Protein AF-A0A7W3T7X3-F1 (afdb_monomer_lite)

pLDDT: mean 87.81, std 12.16, range [35.72, 98.75]

Structure (mmCIF, N/CA/C/O backbone):
data_AF-A0A7W3T7X3-F1
#
_entry.id   AF-A0A7W3T7X3-F1
#
loop_
_atom_site.group_PDB
_atom_site.id
_atom_site.type_symbol
_atom_site.label_atom_id
_atom_site.label_alt_id
_atom_site.label_comp_id
_atom_site.label_asym_id
_atom_site.label_entity_id
_atom_site.label_seq_id
_atom_site.pdbx_PDB_ins_code
_atom_site.Cartn_x
_atom_site.Cartn_y
_atom_site.Cartn_z
_atom_site.occupancy
_atom_site.B_is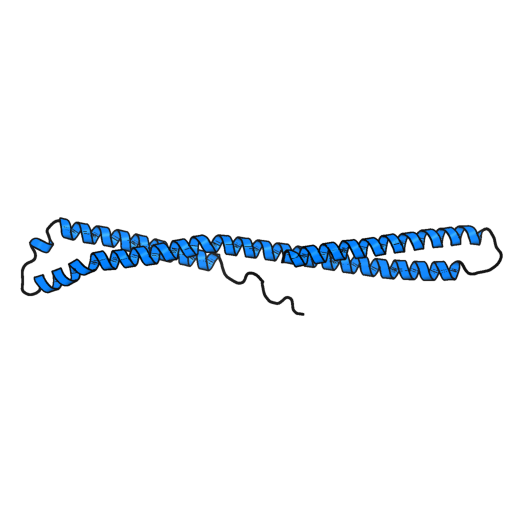o_or_equiv
_atom_site.auth_seq_id
_atom_site.auth_comp_id
_atom_site.auth_asym_id
_atom_site.auth_atom_id
_atom_site.pdbx_PDB_model_num
ATOM 1 N N . MET A 1 1 ? -7.914 -19.032 15.628 1.00 35.72 1 MET A N 1
ATOM 2 C CA . MET A 1 1 ? -7.458 -18.772 14.250 1.00 35.72 1 MET A CA 1
ATOM 3 C C . MET A 1 1 ? -6.358 -17.739 14.348 1.00 35.72 1 MET A C 1
ATOM 5 O O . MET A 1 1 ? -6.583 -16.707 14.965 1.00 35.72 1 MET A O 1
ATOM 9 N N . GLU A 1 2 ? -5.166 -18.077 13.873 1.00 39.56 2 GLU A N 1
ATOM 10 C CA . GLU A 1 2 ? -4.012 -17.176 13.833 1.00 39.56 2 GLU A CA 1
ATOM 11 C C . GLU A 1 2 ? -4.263 -16.054 12.818 1.00 39.56 2 GLU A C 1
ATOM 13 O O . GLU A 1 2 ? -4.582 -16.326 11.664 1.00 39.56 2 GLU A O 1
ATOM 18 N N . MET A 1 3 ? -4.105 -14.800 13.242 1.00 42.09 3 MET A N 1
ATOM 19 C CA . MET A 1 3 ? -4.119 -13.603 12.389 1.00 42.09 3 MET A CA 1
ATOM 20 C C . MET A 1 3 ? -2.788 -13.469 11.614 1.00 42.09 3 MET A C 1
ATOM 22 O O . MET A 1 3 ? -2.149 -12.425 11.660 1.00 42.09 3 MET A O 1
ATOM 26 N N . SER A 1 4 ? -2.292 -14.547 10.990 1.00 49.38 4 SER A N 1
ATOM 27 C CA . SER A 1 4 ? -0.885 -14.646 10.549 1.00 49.38 4 SER A CA 1
ATOM 28 C C . SER A 1 4 ? -0.624 -14.409 9.059 1.00 49.38 4 SER A C 1
ATOM 30 O O . SER A 1 4 ? 0.439 -14.794 8.573 1.00 49.38 4 SER A O 1
ATOM 32 N N . SER A 1 5 ? -1.544 -13.817 8.307 1.00 56.31 5 SER A N 1
ATOM 33 C CA . SER A 1 5 ? -1.199 -13.329 6.973 1.00 56.31 5 SER A CA 1
ATOM 34 C C . SER A 1 5 ? -1.404 -11.836 6.991 1.00 56.31 5 SER A C 1
ATOM 36 O O . SER A 1 5 ? -2.544 -11.389 7.008 1.00 56.31 5 SER A O 1
ATOM 38 N N . ASP A 1 6 ? -0.299 -11.092 7.008 1.00 59.69 6 ASP A N 1
ATOM 39 C CA . ASP A 1 6 ? -0.277 -9.728 6.488 1.00 59.69 6 ASP A CA 1
ATOM 40 C C . ASP A 1 6 ? -1.150 -9.708 5.216 1.00 59.69 6 ASP A C 1
ATOM 42 O O . ASP A 1 6 ? -0.868 -10.471 4.280 1.00 59.69 6 ASP A O 1
ATOM 46 N N . PRO A 1 7 ? -2.279 -8.978 5.221 1.00 62.25 7 PRO A N 1
ATOM 47 C CA . PRO A 1 7 ? -3.236 -9.015 4.124 1.00 62.25 7 PRO A CA 1
ATOM 48 C C . PRO A 1 7 ? -2.718 -8.263 2.888 1.00 62.25 7 PRO A C 1
ATOM 50 O O . PRO A 1 7 ? -3.265 -8.443 1.799 1.00 62.25 7 PRO A O 1
ATOM 53 N N . ALA A 1 8 ? -1.635 -7.488 3.017 1.00 70.19 8 ALA A N 1
ATOM 54 C CA . ALA A 1 8 ? -0.994 -6.769 1.922 1.00 70.19 8 ALA A CA 1
ATOM 55 C C . ALA A 1 8 ? 0.520 -7.079 1.859 1.00 70.19 8 ALA A C 1
ATOM 57 O O . ALA A 1 8 ? 1.353 -6.186 2.017 1.00 70.19 8 ALA A O 1
ATOM 58 N N . PRO A 1 9 ? 0.918 -8.334 1.581 1.00 78.25 9 PRO A N 1
ATOM 59 C CA . PRO A 1 9 ? 2.323 -8.721 1.597 1.00 78.25 9 PRO A CA 1
ATOM 60 C C . PRO A 1 9 ? 3.111 -8.053 0.459 1.00 78.25 9 PRO A C 1
ATOM 62 O O . PRO A 1 9 ? 2.644 -7.968 -0.678 1.00 78.25 9 PRO A O 1
ATOM 65 N N . GLY A 1 10 ? 4.352 -7.648 0.736 1.00 86.62 10 GLY A N 1
ATOM 66 C CA . GLY A 1 10 ? 5.279 -7.130 -0.274 1.00 86.62 10 GLY A CA 1
ATOM 67 C C . GLY A 1 10 ? 6.204 -6.030 0.243 1.00 86.62 10 GLY A C 1
ATOM 68 O O . GLY A 1 10 ? 6.117 -5.612 1.392 1.00 86.62 10 GLY A O 1
ATOM 69 N N . ASP A 1 11 ? 7.100 -5.564 -0.628 1.00 93.88 11 ASP A N 1
ATOM 70 C CA . ASP A 1 11 ? 8.018 -4.453 -0.352 1.00 93.88 11 ASP A CA 1
ATOM 71 C C . ASP A 1 11 ? 7.848 -3.391 -1.458 1.00 93.88 11 ASP A C 1
ATOM 73 O O . ASP A 1 11 ? 8.443 -3.534 -2.536 1.00 93.88 11 ASP A O 1
ATOM 77 N N . PRO A 1 12 ? 7.002 -2.361 -1.245 1.00 94.19 12 PRO A N 1
ATOM 78 C CA . PRO A 1 12 ? 6.762 -1.321 -2.242 1.00 94.19 12 PRO A CA 1
ATOM 79 C C . PRO A 1 12 ? 8.033 -0.532 -2.571 1.00 94.19 12 PRO A C 1
ATOM 81 O O . PRO A 1 12 ? 8.202 -0.130 -3.719 1.00 94.19 12 PRO A O 1
ATOM 84 N N . ASP A 1 13 ? 8.966 -0.383 -1.627 1.00 96.12 13 ASP A N 1
ATOM 85 C CA . ASP A 1 13 ? 10.228 0.317 -1.875 1.00 96.12 13 ASP A CA 1
ATOM 86 C C . ASP A 1 13 ? 11.133 -0.507 -2.797 1.00 96.12 13 ASP A C 1
ATOM 88 O O . ASP A 1 13 ? 11.827 0.040 -3.652 1.00 96.12 13 ASP A O 1
ATOM 92 N N . ARG A 1 14 ? 11.130 -1.839 -2.666 1.00 96.50 14 ARG A N 1
ATOM 93 C CA . ARG A 1 14 ? 11.838 -2.729 -3.601 1.00 96.50 14 ARG A CA 1
ATOM 94 C C . ARG A 1 14 ? 11.233 -2.692 -4.998 1.00 96.50 14 ARG A C 1
ATOM 96 O O . ARG A 1 14 ? 11.985 -2.753 -5.967 1.00 96.50 14 ARG A O 1
ATOM 103 N N . ILE A 1 15 ? 9.909 -2.613 -5.102 1.00 96.69 15 ILE A N 1
ATOM 104 C CA . ILE A 1 15 ? 9.206 -2.488 -6.387 1.00 96.69 15 ILE A CA 1
ATOM 105 C C . ILE A 1 15 ? 9.534 -1.146 -7.039 1.00 96.69 15 ILE A C 1
ATOM 107 O O . ILE A 1 15 ? 9.846 -1.114 -8.225 1.00 96.69 15 ILE A O 1
ATOM 111 N N . GLU A 1 16 ? 9.517 -0.062 -6.267 1.00 98.19 16 GLU A N 1
ATOM 112 C CA . GLU A 1 16 ? 9.866 1.279 -6.733 1.00 98.19 16 GLU A CA 1
ATOM 113 C C . GLU A 1 16 ? 11.327 1.358 -7.187 1.00 98.19 16 GLU A C 1
ATOM 115 O O . GLU A 1 16 ? 11.599 1.847 -8.280 1.00 98.19 16 GLU A O 1
ATOM 120 N N . ARG A 1 17 ? 12.268 0.800 -6.409 1.00 98.50 17 ARG A N 1
ATOM 121 C CA . ARG A 1 17 ? 13.680 0.695 -6.816 1.00 98.50 17 ARG A CA 1
ATOM 122 C C . ARG A 1 17 ? 13.838 -0.050 -8.137 1.00 98.50 17 ARG A C 1
ATOM 124 O O . ARG A 1 17 ? 14.509 0.459 -9.024 1.00 98.50 17 ARG A O 1
ATOM 131 N N . LEU A 1 18 ? 13.192 -1.208 -8.285 1.00 98.31 18 LEU A N 1
ATOM 132 C CA . LEU A 1 18 ? 13.233 -1.958 -9.541 1.00 98.31 18 LEU A CA 1
ATOM 133 C C . LEU A 1 18 ? 12.615 -1.154 -10.693 1.00 98.31 18 LEU A C 1
ATOM 135 O O . LEU A 1 18 ? 13.163 -1.155 -11.786 1.00 98.31 18 LEU A O 1
ATOM 139 N N . GLY A 1 19 ? 11.502 -0.456 -10.456 1.00 98.38 19 GLY A N 1
ATOM 140 C CA . GLY A 1 19 ? 10.898 0.441 -11.441 1.00 98.38 19 GLY A CA 1
ATOM 141 C C . GLY A 1 19 ? 11.883 1.499 -11.938 1.00 98.38 19 GLY A C 1
ATOM 142 O O . GLY A 1 19 ? 12.067 1.621 -13.142 1.00 98.38 19 GLY A O 1
ATOM 143 N N . ASN A 1 20 ? 12.573 2.182 -11.020 1.00 98.62 20 ASN A N 1
ATOM 144 C CA . ASN A 1 20 ? 13.586 3.188 -11.352 1.00 98.62 20 ASN A CA 1
ATOM 145 C C . ASN A 1 20 ? 14.802 2.591 -12.085 1.00 98.62 20 ASN A C 1
ATOM 147 O O . ASN A 1 20 ? 15.291 3.192 -13.033 1.00 98.62 20 ASN A O 1
ATOM 151 N N . GLU A 1 21 ? 15.277 1.404 -11.690 1.00 98.75 21 GLU A N 1
ATOM 152 C CA . GLU A 1 21 ? 16.382 0.719 -12.383 1.00 98.75 21 GLU A CA 1
ATOM 153 C C . GLU A 1 21 ? 16.022 0.372 -13.839 1.00 98.75 21 GLU A C 1
ATOM 155 O O . GLU A 1 21 ? 16.861 0.477 -14.735 1.00 98.75 21 GLU A O 1
ATOM 160 N N . LEU A 1 22 ? 14.777 -0.050 -14.094 1.00 98.62 22 LEU A N 1
ATOM 161 C CA . LEU A 1 22 ? 14.309 -0.335 -15.454 1.00 98.62 22 LEU A CA 1
ATOM 162 C C . LEU A 1 22 ? 14.092 0.946 -16.271 1.00 98.62 22 LEU A C 1
ATOM 164 O O . LEU A 1 22 ? 14.327 0.918 -17.478 1.00 98.62 22 LEU A O 1
ATOM 168 N N . ASP A 1 23 ? 13.669 2.034 -15.626 1.00 98.62 23 ASP A N 1
ATOM 169 C CA . ASP A 1 23 ? 13.497 3.354 -16.243 1.00 98.62 23 ASP A CA 1
ATOM 170 C C . ASP A 1 23 ? 14.845 3.916 -16.714 1.00 98.62 23 ASP A C 1
ATOM 172 O O . ASP A 1 23 ? 15.021 4.198 -17.898 1.00 98.62 23 ASP A O 1
ATOM 176 N N . GLU A 1 24 ? 15.847 3.940 -15.827 1.00 98.75 24 GLU A N 1
ATOM 177 C CA . GLU A 1 24 ? 17.219 4.359 -16.150 1.00 98.75 24 GLU A CA 1
ATOM 178 C C . GLU A 1 24 ? 17.799 3.518 -17.297 1.00 98.75 24 GLU A C 1
ATOM 180 O O . GLU A 1 24 ? 18.364 4.045 -18.258 1.00 98.75 24 GLU A O 1
ATOM 185 N N . PHE A 1 25 ? 17.589 2.199 -17.257 1.00 98.56 25 PHE A N 1
ATOM 186 C CA . PHE A 1 25 ? 18.008 1.322 -18.344 1.00 98.56 25 PHE A CA 1
ATOM 187 C C . PHE A 1 25 ? 17.303 1.647 -19.671 1.00 98.56 25 PHE A C 1
ATOM 189 O O . PHE A 1 25 ? 17.935 1.609 -20.731 1.00 98.56 25 PHE A O 1
ATOM 196 N N . ALA A 1 26 ? 16.007 1.966 -19.647 1.00 98.50 26 ALA A N 1
ATOM 197 C CA . ALA A 1 26 ? 15.282 2.370 -20.845 1.00 98.50 26 ALA A CA 1
ATOM 198 C C . ALA A 1 26 ? 15.832 3.694 -21.406 1.00 98.50 26 ALA A C 1
ATOM 200 O O . ALA A 1 26 ? 16.102 3.769 -22.610 1.00 98.50 26 ALA A O 1
ATOM 201 N N . GLU A 1 27 ? 16.086 4.698 -20.561 1.00 98.50 27 GLU A N 1
ATOM 202 C CA . GLU A 1 27 ? 16.694 5.975 -20.966 1.00 98.50 27 GLU A CA 1
ATOM 203 C C . GLU A 1 27 ? 18.089 5.794 -21.591 1.00 98.50 27 GLU A C 1
ATOM 205 O O . GLU A 1 27 ? 18.410 6.403 -22.624 1.00 98.50 27 GLU A O 1
ATOM 210 N N . ASP A 1 28 ? 18.907 4.905 -21.024 1.00 98.62 28 ASP A N 1
ATOM 211 C CA . ASP A 1 28 ? 20.218 4.541 -21.567 1.00 98.62 28 ASP A CA 1
ATOM 212 C C . ASP A 1 28 ? 20.100 3.915 -22.964 1.00 98.62 28 ASP A C 1
ATOM 214 O O . ASP A 1 28 ? 20.838 4.278 -23.893 1.00 98.62 28 ASP A O 1
ATOM 218 N N . VAL A 1 29 ? 19.142 3.002 -23.149 1.00 98.44 29 VAL A N 1
ATOM 219 C CA . VAL A 1 29 ? 18.865 2.370 -24.446 1.00 98.44 29 VAL A CA 1
ATOM 220 C C . VAL A 1 29 ? 18.353 3.394 -25.456 1.00 98.44 29 VAL A C 1
ATOM 222 O O . VAL A 1 29 ? 18.793 3.379 -26.610 1.00 98.44 29 VAL A O 1
ATOM 225 N N . PHE A 1 30 ? 17.480 4.314 -25.044 1.00 97.81 30 PHE A N 1
ATOM 226 C CA . PHE A 1 30 ? 16.991 5.399 -25.896 1.00 97.81 30 PHE A CA 1
ATOM 227 C C . PHE A 1 30 ? 18.132 6.322 -26.341 1.00 97.81 30 PHE A C 1
ATOM 229 O O . PHE A 1 30 ? 18.263 6.655 -27.525 1.00 97.81 30 PHE A O 1
ATOM 236 N N . THR A 1 31 ? 19.030 6.661 -25.416 1.00 98.12 31 THR A N 1
ATOM 237 C CA . THR A 1 31 ? 20.236 7.445 -25.698 1.00 98.12 31 THR A CA 1
ATOM 238 C C . THR A 1 31 ? 21.165 6.713 -26.670 1.00 98.12 31 THR A C 1
ATOM 240 O O . THR A 1 31 ? 21.677 7.313 -27.623 1.00 98.12 31 THR A O 1
ATOM 243 N N . ALA A 1 32 ? 21.384 5.411 -26.470 1.00 97.06 32 ALA A N 1
ATOM 244 C CA . ALA A 1 32 ? 22.186 4.584 -27.369 1.00 97.06 32 ALA A CA 1
ATOM 245 C C . ALA A 1 32 ? 21.563 4.499 -28.771 1.00 97.06 32 ALA A C 1
ATOM 247 O O . ALA A 1 32 ? 22.268 4.678 -29.766 1.00 97.06 32 ALA A O 1
ATOM 248 N N . LEU A 1 33 ? 20.247 4.304 -28.857 1.00 96.31 33 LEU A N 1
ATOM 249 C CA . LEU A 1 33 ? 19.494 4.298 -30.110 1.00 96.31 33 LEU A CA 1
ATOM 250 C C . LEU A 1 33 ? 19.662 5.616 -30.875 1.00 96.31 33 LEU A C 1
ATOM 252 O O . LEU A 1 33 ? 19.916 5.590 -32.081 1.00 96.31 33 LEU A O 1
ATOM 256 N N . GLY A 1 34 ? 19.591 6.758 -30.184 1.00 95.25 34 GLY A N 1
ATOM 257 C CA . GLY A 1 34 ? 19.854 8.072 -30.775 1.00 95.25 34 GLY A CA 1
ATOM 258 C C . GLY A 1 34 ? 21.257 8.177 -31.381 1.00 95.25 34 GLY A C 1
ATOM 259 O O . GLY A 1 34 ? 21.407 8.597 -32.529 1.00 95.25 34 GLY A O 1
ATOM 260 N N . LYS A 1 35 ? 22.284 7.710 -30.657 1.00 94.25 35 LYS A N 1
ATOM 261 C CA . LYS A 1 35 ? 23.674 7.675 -31.152 1.00 94.25 35 LYS A CA 1
ATOM 262 C C . LYS A 1 35 ? 23.834 6.766 -32.374 1.00 94.25 35 LYS A C 1
ATOM 264 O O . LYS A 1 35 ? 24.526 7.136 -33.319 1.00 94.25 35 LYS A O 1
ATOM 269 N N . VAL A 1 36 ? 23.200 5.590 -32.371 1.00 91.25 36 VAL A N 1
ATOM 270 C CA . VAL A 1 36 ? 23.234 4.653 -33.507 1.00 91.25 36 VAL A CA 1
ATOM 271 C C . VAL A 1 36 ? 22.561 5.274 -34.733 1.00 91.25 36 VAL A C 1
ATOM 273 O O . VAL A 1 36 ? 23.134 5.242 -35.817 1.00 91.25 36 VAL A O 1
ATOM 276 N N . ARG A 1 37 ? 21.386 5.896 -34.578 1.00 91.00 37 ARG A N 1
ATOM 277 C CA . ARG A 1 37 ? 20.700 6.576 -35.690 1.00 91.00 37 ARG A CA 1
ATOM 278 C C . ARG A 1 37 ? 21.561 7.700 -36.283 1.00 91.00 37 ARG A C 1
ATOM 280 O O . ARG A 1 37 ? 21.756 7.718 -37.495 1.00 91.00 37 ARG A O 1
ATOM 287 N N . ALA A 1 38 ? 22.170 8.539 -35.441 1.00 90.44 38 ALA A N 1
ATOM 288 C CA . ALA A 1 38 ? 23.066 9.609 -35.889 1.00 90.44 38 ALA A CA 1
ATOM 289 C C . ALA A 1 38 ? 24.277 9.084 -36.688 1.00 90.44 38 ALA A C 1
ATOM 291 O O . ALA A 1 38 ? 24.580 9.603 -37.760 1.00 90.44 38 ALA A O 1
ATOM 292 N N . MET A 1 39 ? 24.923 7.999 -36.237 1.00 86.62 39 MET A N 1
ATOM 293 C CA . MET A 1 39 ? 26.033 7.371 -36.978 1.00 86.62 39 MET A CA 1
ATOM 294 C C . MET A 1 39 ? 25.622 6.856 -38.366 1.00 86.62 39 MET A C 1
ATOM 296 O O . MET A 1 39 ? 26.436 6.856 -39.293 1.00 86.62 39 MET A O 1
ATOM 300 N N . GLY A 1 40 ? 24.373 6.404 -38.515 1.00 82.88 40 GLY A N 1
ATOM 301 C CA . GLY A 1 40 ? 23.829 6.009 -39.811 1.00 82.88 40 GLY A CA 1
ATOM 302 C C . GLY A 1 40 ? 23.625 7.197 -40.754 1.00 82.88 40 GLY A C 1
ATOM 303 O O . GLY A 1 40 ? 23.951 7.109 -41.938 1.00 82.88 40 GLY A O 1
ATOM 304 N N . GLU A 1 41 ? 23.137 8.318 -40.222 1.00 82.06 41 GLU A N 1
ATOM 305 C CA . GLU A 1 41 ? 22.847 9.543 -40.978 1.00 82.06 41 GLU A CA 1
ATOM 306 C C . GLU A 1 41 ? 24.109 10.303 -41.413 1.00 82.06 41 GLU A C 1
ATOM 308 O O . GLU A 1 41 ? 24.145 10.856 -42.513 1.00 82.06 41 GLU A O 1
ATOM 313 N N . GLU A 1 42 ? 25.180 10.277 -40.613 1.00 82.31 42 GLU A N 1
ATOM 314 C CA . GLU A 1 42 ? 26.464 10.932 -40.922 1.00 82.31 42 GLU A CA 1
ATOM 315 C C . GLU A 1 42 ? 27.233 10.283 -42.095 1.00 82.31 42 GLU A C 1
ATOM 317 O O . GLU A 1 42 ? 28.316 10.735 -42.472 1.00 82.31 42 GLU A O 1
ATOM 322 N N . GLY A 1 43 ? 26.699 9.220 -42.708 1.00 70.44 43 GLY A N 1
ATOM 323 C CA . GLY A 1 43 ? 27.273 8.599 -43.906 1.00 70.44 43 GLY A CA 1
ATOM 324 C C . GLY A 1 43 ? 28.564 7.809 -43.661 1.00 70.44 43 GLY A C 1
ATOM 325 O O . GLY A 1 43 ? 29.152 7.288 -44.612 1.00 70.44 43 GLY A O 1
ATOM 326 N N . ALA A 1 44 ? 28.991 7.649 -42.404 1.00 72.38 44 ALA A N 1
ATOM 327 C CA . ALA A 1 44 ? 30.163 6.856 -42.021 1.00 72.38 44 ALA A CA 1
ATOM 328 C C . ALA A 1 44 ? 30.056 5.381 -42.470 1.00 72.38 44 ALA A C 1
ATOM 330 O O . ALA A 1 44 ? 31.045 4.755 -42.847 1.00 72.38 44 ALA A O 1
ATOM 331 N N . LEU A 1 45 ? 28.839 4.830 -42.510 1.00 72.69 45 LEU A N 1
ATOM 332 C CA . LEU A 1 45 ? 28.564 3.489 -43.047 1.00 72.69 45 LEU A CA 1
ATOM 333 C C . LEU A 1 45 ? 28.667 3.404 -44.573 1.00 72.69 45 LEU A C 1
ATOM 335 O O . LEU A 1 45 ? 28.983 2.344 -45.128 1.00 72.69 45 LEU A O 1
ATOM 339 N N . ALA A 1 46 ? 28.379 4.507 -45.264 1.00 75.44 46 ALA A N 1
ATOM 340 C CA . ALA A 1 46 ? 28.469 4.579 -46.716 1.00 75.44 46 ALA A CA 1
ATOM 341 C C . ALA A 1 46 ? 29.933 4.635 -47.177 1.00 75.44 46 ALA A C 1
ATOM 343 O O . ALA A 1 46 ? 30.263 4.084 -48.225 1.00 75.44 46 ALA A O 1
ATOM 344 N N . SER A 1 47 ? 30.822 5.237 -46.379 1.00 79.81 47 SER A N 1
ATOM 345 C CA . SER A 1 47 ? 32.262 5.299 -46.662 1.00 79.81 47 SER A CA 1
ATOM 346 C C . SER A 1 47 ? 33.042 4.041 -46.247 1.00 79.81 47 SER A C 1
ATOM 348 O O . SER A 1 47 ? 34.178 3.860 -46.687 1.00 79.81 47 SER A O 1
ATOM 350 N N . PHE A 1 48 ? 32.450 3.138 -45.455 1.00 80.38 48 PHE A N 1
ATOM 351 C CA . PHE A 1 48 ? 33.083 1.883 -45.035 1.00 80.38 48 PHE A CA 1
ATOM 352 C C . PHE A 1 48 ? 33.036 0.811 -46.139 1.00 80.38 48 PHE A C 1
ATOM 354 O O . PHE A 1 48 ? 31.976 0.288 -46.474 1.00 80.38 48 PHE A O 1
ATOM 361 N N . VAL A 1 49 ? 34.182 0.441 -46.714 1.00 81.00 49 VAL A N 1
ATOM 362 C CA . VAL A 1 49 ? 34.273 -0.529 -47.825 1.00 81.00 49 VAL A CA 1
ATOM 363 C C . VAL A 1 49 ? 35.303 -1.615 -47.495 1.00 81.00 49 VAL A C 1
ATOM 365 O O . VAL A 1 49 ? 36.334 -1.326 -46.894 1.00 81.00 49 VAL A O 1
ATOM 368 N N . GLY A 1 50 ? 35.030 -2.867 -47.878 1.00 84.81 50 GLY A N 1
ATOM 369 C CA . GLY A 1 50 ? 35.908 -4.022 -47.649 1.00 84.81 50 GLY A CA 1
ATOM 370 C C . GLY A 1 50 ? 35.125 -5.329 -47.492 1.00 84.81 50 GLY A C 1
ATOM 371 O O . GLY A 1 50 ? 33.897 -5.304 -47.442 1.00 84.81 50 GLY A O 1
ATOM 372 N N . GLU A 1 51 ? 35.824 -6.463 -47.381 1.00 86.31 51 GLU A N 1
ATOM 373 C CA . GLU A 1 51 ? 35.204 -7.803 -47.281 1.00 86.31 51 GLU A CA 1
ATOM 374 C C . GLU A 1 51 ? 34.228 -7.936 -46.096 1.00 86.31 51 GLU A C 1
ATOM 376 O O . GLU A 1 51 ? 33.235 -8.650 -46.185 1.00 86.31 51 GLU A O 1
ATOM 381 N N . SER A 1 52 ? 34.451 -7.193 -45.007 1.00 85.12 52 SER A N 1
ATOM 382 C CA . SER A 1 52 ? 33.589 -7.206 -43.814 1.00 85.12 52 SER A CA 1
ATOM 383 C C . SER A 1 52 ? 32.441 -6.186 -43.850 1.00 85.12 52 SER A C 1
ATOM 385 O O . SER A 1 52 ? 31.630 -6.150 -42.923 1.00 85.12 52 SER A O 1
ATOM 387 N N . ALA A 1 53 ? 32.375 -5.321 -44.867 1.00 85.00 53 ALA A N 1
ATOM 388 C CA . ALA A 1 53 ? 31.481 -4.162 -44.856 1.00 85.00 53 ALA A CA 1
ATOM 389 C C . ALA A 1 53 ? 29.996 -4.543 -44.958 1.00 85.00 53 ALA A C 1
ATOM 391 O O . ALA A 1 53 ? 29.158 -3.918 -44.315 1.00 85.00 53 ALA A O 1
ATOM 392 N N . GLU A 1 54 ? 29.665 -5.580 -45.725 1.00 84.50 54 GLU A N 1
ATOM 393 C CA . GLU A 1 54 ? 28.292 -6.086 -45.854 1.00 84.50 54 GLU A CA 1
ATOM 394 C C . GLU A 1 54 ? 27.805 -6.727 -44.548 1.00 84.50 54 GLU A C 1
ATOM 396 O O . GLU A 1 54 ? 26.771 -6.336 -44.016 1.00 84.50 54 GLU A O 1
ATOM 401 N N . ALA A 1 55 ? 28.618 -7.604 -43.946 1.00 86.50 55 ALA A N 1
ATOM 402 C CA . ALA A 1 55 ? 28.301 -8.227 -42.661 1.00 86.50 55 ALA A CA 1
ATOM 403 C C . ALA A 1 55 ? 28.132 -7.201 -41.524 1.00 86.50 55 ALA A C 1
ATOM 405 O O . ALA A 1 55 ? 27.314 -7.401 -40.625 1.00 86.50 55 ALA A O 1
ATOM 406 N N . TYR A 1 56 ? 28.8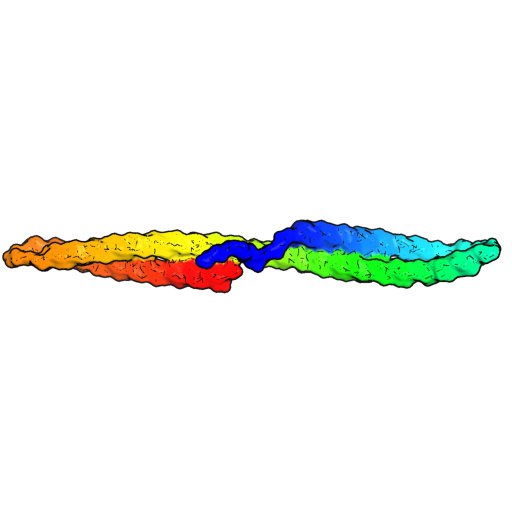96 -6.104 -41.550 1.00 85.62 56 TYR A N 1
ATOM 407 C CA . TYR A 1 56 ? 28.747 -5.015 -40.586 1.00 85.62 56 TYR A CA 1
ATOM 408 C C . TYR A 1 56 ? 27.432 -4.247 -40.781 1.00 85.62 56 TYR A C 1
ATOM 410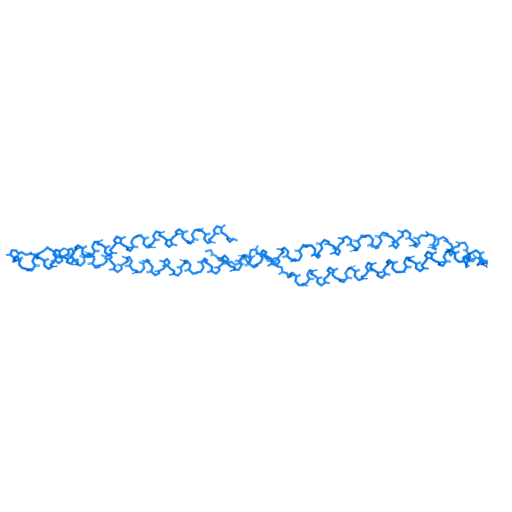 O O . TYR A 1 56 ? 26.721 -4.036 -39.800 1.00 85.62 56 TYR A O 1
ATOM 418 N N . ARG A 1 57 ? 27.069 -3.889 -42.023 1.00 85.31 57 ARG A N 1
ATOM 419 C CA . ARG A 1 57 ? 25.788 -3.222 -42.336 1.00 85.31 57 ARG A CA 1
ATOM 420 C C . ARG A 1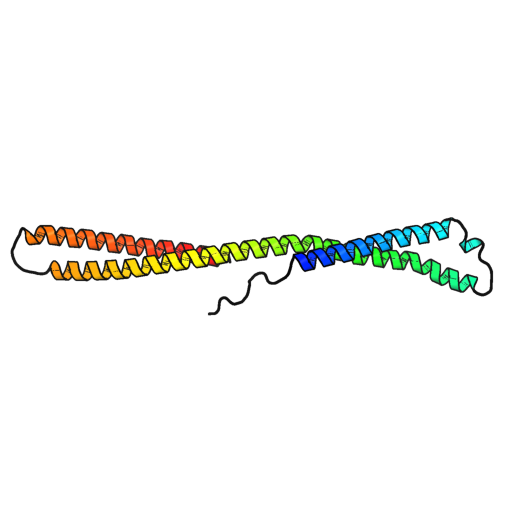 57 ? 24.592 -4.065 -41.913 1.00 85.31 57 ARG A C 1
ATOM 422 O O . ARG A 1 57 ? 23.727 -3.569 -41.208 1.00 85.31 57 ARG A O 1
ATOM 429 N N . ASP A 1 58 ? 24.621 -5.362 -42.203 1.00 87.44 58 ASP A N 1
ATOM 430 C CA . ASP A 1 58 ? 23.576 -6.307 -41.800 1.00 87.44 58 ASP A CA 1
ATOM 431 C C . ASP A 1 58 ? 23.349 -6.364 -40.282 1.00 87.44 58 ASP A C 1
ATOM 433 O O . ASP A 1 58 ? 22.235 -6.609 -39.810 1.00 87.44 58 ASP A O 1
ATOM 437 N N . ARG A 1 59 ? 24.420 -6.204 -39.495 1.00 86.56 59 ARG A N 1
ATOM 438 C CA . ARG A 1 59 ? 2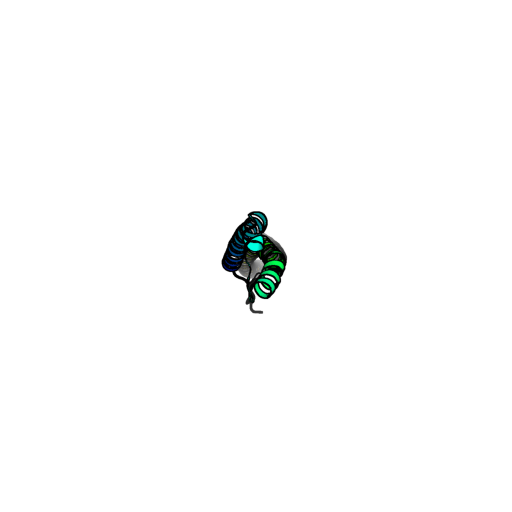4.340 -6.125 -38.030 1.00 86.56 59 ARG A CA 1
ATOM 439 C C . ARG A 1 59 ? 23.865 -4.754 -37.577 1.00 86.56 59 ARG A C 1
ATOM 441 O O . ARG A 1 59 ? 23.055 -4.682 -36.657 1.00 86.56 59 ARG A O 1
ATOM 448 N N . PHE A 1 60 ? 24.358 -3.702 -38.220 1.00 88.56 60 PHE A N 1
ATOM 449 C CA . PHE A 1 60 ? 23.995 -2.329 -37.913 1.00 88.56 60 PHE A CA 1
ATOM 450 C C . PHE A 1 60 ? 22.508 -2.074 -38.169 1.00 88.56 60 PHE A C 1
ATOM 452 O O . PHE A 1 60 ? 21.841 -1.560 -37.285 1.00 88.56 60 PHE A O 1
ATOM 459 N N . ASP A 1 61 ? 21.955 -2.518 -39.297 1.00 88.62 61 ASP A N 1
ATOM 460 C CA . ASP A 1 61 ? 20.549 -2.292 -39.666 1.00 88.62 61 ASP A CA 1
ATOM 461 C C . ASP A 1 61 ? 19.559 -2.964 -38.702 1.00 88.62 61 ASP A C 1
ATOM 463 O O . ASP A 1 61 ? 18.431 -2.504 -38.523 1.00 88.62 61 ASP A O 1
ATOM 467 N N . LYS A 1 62 ? 19.985 -4.044 -38.037 1.00 92.12 62 LYS A N 1
ATOM 468 C CA . LYS A 1 62 ? 19.185 -4.749 -37.022 1.00 92.12 62 LYS A CA 1
ATOM 469 C C . LYS A 1 62 ? 19.252 -4.085 -35.650 1.00 92.12 62 LYS A C 1
ATOM 471 O O . LYS A 1 62 ? 18.354 -4.283 -34.838 1.00 92.12 62 LYS A O 1
ATOM 476 N N . LEU A 1 63 ? 20.285 -3.287 -35.385 1.00 93.50 63 LEU A N 1
ATOM 477 C CA . LEU A 1 63 ? 20.513 -2.715 -34.064 1.00 93.50 63 LEU A CA 1
ATOM 478 C C . LEU A 1 63 ? 19.454 -1.662 -33.678 1.00 93.50 63 LEU A C 1
ATOM 480 O O . LEU A 1 63 ? 18.900 -1.796 -32.588 1.00 93.50 63 LEU A O 1
ATOM 484 N N . PRO A 1 64 ? 19.086 -0.672 -34.522 1.00 94.62 64 PRO A N 1
ATOM 485 C CA . PRO A 1 64 ? 18.025 0.273 -34.192 1.00 94.62 64 PRO A CA 1
ATOM 486 C C . PRO A 1 64 ? 16.682 -0.373 -33.826 1.00 94.62 64 PRO A C 1
ATOM 488 O O . PRO A 1 64 ? 16.163 -0.034 -32.765 1.00 94.62 64 PRO A O 1
ATOM 491 N N . PRO A 1 65 ? 16.098 -1.293 -34.625 1.00 95.75 65 PRO A N 1
ATOM 492 C CA . PRO A 1 65 ? 14.815 -1.892 -34.266 1.00 95.75 65 PRO A CA 1
ATOM 493 C C . PRO A 1 65 ? 14.894 -2.789 -33.025 1.00 95.75 65 PRO A C 1
ATOM 495 O O . PRO A 1 65 ? 13.888 -2.946 -32.338 1.00 95.75 65 PRO A O 1
ATOM 498 N N . ASP A 1 66 ? 16.049 -3.380 -32.711 1.00 96.69 66 ASP A N 1
ATOM 499 C CA . ASP A 1 66 ? 16.202 -4.178 -31.490 1.00 96.69 66 ASP A CA 1
ATOM 500 C C . ASP A 1 66 ? 16.365 -3.301 -30.238 1.00 96.69 66 ASP A C 1
ATOM 502 O O . ASP A 1 66 ? 15.761 -3.605 -29.209 1.00 96.69 66 ASP A O 1
ATOM 506 N N . LEU A 1 67 ? 17.084 -2.175 -30.328 1.00 97.75 67 LEU A N 1
ATOM 507 C CA . LEU A 1 67 ? 17.145 -1.180 -29.248 1.00 97.75 67 LEU A CA 1
ATOM 508 C C . LEU A 1 67 ? 15.783 -0.512 -29.008 1.00 97.75 67 LEU A C 1
ATOM 510 O O . LEU A 1 67 ? 15.413 -0.275 -27.864 1.00 97.75 67 LEU A O 1
ATOM 514 N N . ASP A 1 68 ? 15.009 -0.261 -30.064 1.00 97.69 68 ASP A N 1
ATOM 515 C CA . ASP A 1 68 ? 13.658 0.308 -29.963 1.00 97.69 68 ASP A CA 1
ATOM 516 C C . ASP A 1 68 ? 12.704 -0.620 -29.186 1.00 97.69 68 ASP A C 1
ATOM 518 O O . ASP A 1 68 ? 12.003 -0.184 -28.267 1.00 97.69 68 ASP A O 1
ATOM 522 N N . LYS A 1 69 ? 12.750 -1.931 -29.472 1.00 98.00 69 LYS A N 1
ATOM 523 C CA . LYS A 1 69 ? 12.012 -2.950 -28.703 1.00 98.00 69 LYS A CA 1
ATOM 524 C C . LYS A 1 69 ? 12.466 -3.000 -27.249 1.00 98.00 69 LYS A C 1
ATOM 526 O O . LYS A 1 69 ? 11.625 -3.107 -26.359 1.00 98.00 69 LYS A O 1
ATOM 531 N N . LEU A 1 70 ? 13.778 -2.949 -27.019 1.00 97.50 70 LEU A N 1
ATOM 532 C CA . LEU A 1 70 ? 14.355 -3.009 -25.684 1.00 97.50 70 LEU A CA 1
ATOM 533 C C . LEU A 1 70 ? 13.882 -1.816 -24.844 1.00 97.50 70 LEU A C 1
ATOM 535 O O . LEU A 1 70 ? 13.251 -2.043 -23.815 1.00 97.50 70 LEU A O 1
ATOM 539 N N . HIS A 1 71 ? 14.057 -0.588 -25.341 1.00 98.06 71 HIS A N 1
ATOM 540 C CA . HIS A 1 71 ? 13.538 0.632 -24.714 1.00 98.06 71 HIS A CA 1
ATOM 541 C C . HIS A 1 71 ? 12.050 0.492 -24.386 1.00 98.06 71 HIS A C 1
ATOM 543 O O . HIS A 1 71 ? 11.674 0.567 -23.224 1.00 98.06 71 HIS A O 1
ATOM 549 N N . THR A 1 72 ? 11.221 0.172 -25.385 1.00 98.00 72 THR A N 1
ATOM 550 C CA . THR A 1 72 ? 9.763 0.070 -25.212 1.00 98.00 72 THR A CA 1
ATOM 551 C C . THR A 1 72 ? 9.369 -0.948 -24.138 1.00 98.00 72 THR A C 1
ATOM 553 O O . THR A 1 72 ? 8.472 -0.700 -23.337 1.00 98.00 72 THR A O 1
ATOM 556 N N . SER A 1 73 ? 10.013 -2.119 -24.118 1.00 97.94 73 SER A N 1
ATOM 557 C CA . SER A 1 73 ? 9.668 -3.174 -23.158 1.00 97.94 73 SER A CA 1
ATOM 558 C C . SER A 1 73 ? 10.048 -2.826 -21.717 1.00 97.94 73 SER A C 1
ATOM 560 O O . SER A 1 73 ? 9.288 -3.141 -20.802 1.00 97.94 73 SER A O 1
ATOM 562 N N . TYR A 1 74 ? 11.194 -2.172 -21.518 1.00 98.00 74 TYR A N 1
ATOM 563 C CA . TYR A 1 74 ? 11.684 -1.804 -20.192 1.00 98.00 74 TYR A CA 1
ATOM 564 C C . TYR A 1 74 ? 10.995 -0.549 -19.657 1.00 98.00 74 TYR A C 1
ATOM 566 O O . TYR A 1 74 ? 10.603 -0.554 -18.496 1.00 98.00 74 TYR A O 1
ATOM 574 N N . ASP A 1 75 ? 10.731 0.442 -20.512 1.00 98.44 75 ASP A N 1
ATOM 575 C CA . ASP A 1 75 ? 9.917 1.622 -20.194 1.00 98.44 75 ASP A CA 1
ATOM 576 C C . ASP A 1 75 ? 8.509 1.215 -19.718 1.00 98.44 75 ASP A C 1
ATOM 578 O O . ASP A 1 75 ? 8.052 1.606 -18.643 1.00 98.44 75 ASP A O 1
ATOM 582 N N . LEU A 1 76 ? 7.841 0.310 -20.446 1.00 98.31 76 LEU A N 1
ATOM 583 C CA . LEU A 1 76 ? 6.524 -0.191 -20.040 1.00 98.31 76 LEU A CA 1
ATOM 584 C C . LEU A 1 76 ? 6.568 -0.932 -18.692 1.00 98.31 76 LEU A C 1
ATOM 586 O O . LEU A 1 76 ? 5.655 -0.793 -17.872 1.00 98.31 76 LEU A O 1
ATOM 590 N N . ALA A 1 77 ? 7.609 -1.734 -18.460 1.00 97.81 77 ALA A N 1
ATOM 591 C CA . ALA A 1 77 ? 7.787 -2.446 -17.198 1.00 97.81 77 ALA A CA 1
ATOM 592 C C . ALA A 1 77 ? 8.064 -1.477 -16.036 1.00 97.81 77 ALA A C 1
ATOM 594 O O . ALA A 1 77 ? 7.453 -1.618 -14.974 1.00 97.81 77 ALA A O 1
ATOM 595 N N . ALA A 1 78 ? 8.921 -0.477 -16.249 1.00 98.31 78 ALA A N 1
ATOM 596 C CA . ALA A 1 78 ? 9.219 0.579 -15.291 1.00 98.31 78 ALA A CA 1
ATOM 597 C C . ALA A 1 78 ? 7.944 1.324 -14.881 1.00 98.31 78 ALA A C 1
ATOM 599 O O . ALA A 1 78 ? 7.586 1.338 -13.701 1.00 98.31 78 ALA A O 1
ATOM 600 N N . GLN A 1 79 ? 7.184 1.829 -15.858 1.00 98.38 79 GLN A N 1
ATOM 601 C CA . GLN A 1 79 ? 5.918 2.524 -15.618 1.00 98.38 79 GLN A CA 1
ATOM 602 C C . GLN A 1 79 ? 4.916 1.663 -14.842 1.00 98.38 79 GLN A C 1
ATOM 604 O O . GLN A 1 79 ? 4.247 2.158 -13.931 1.00 98.38 79 GLN A O 1
ATOM 609 N N . ALA A 1 80 ? 4.811 0.369 -15.163 1.00 98.06 80 ALA A N 1
ATOM 610 C CA . ALA A 1 80 ? 3.919 -0.545 -14.456 1.00 98.06 80 ALA A CA 1
ATOM 611 C C . ALA A 1 80 ? 4.314 -0.707 -12.978 1.00 98.06 80 ALA A C 1
ATOM 613 O O . ALA A 1 80 ? 3.449 -0.627 -12.100 1.00 98.06 80 ALA A O 1
ATOM 614 N N . LEU A 1 81 ? 5.606 -0.891 -12.691 1.00 97.38 81 LEU A N 1
ATOM 615 C CA . LEU A 1 81 ? 6.112 -1.030 -11.322 1.00 97.38 81 LEU A CA 1
ATOM 616 C C . LEU A 1 81 ? 5.961 0.271 -10.527 1.00 97.38 81 LEU A C 1
ATOM 618 O O . LEU A 1 81 ? 5.440 0.241 -9.410 1.00 97.38 81 LEU A O 1
ATOM 622 N N . LEU A 1 82 ? 6.330 1.409 -11.119 1.00 98.12 82 LEU A N 1
ATOM 623 C CA . LEU A 1 82 ? 6.207 2.733 -10.500 1.00 98.12 82 LEU A CA 1
ATOM 624 C C . LEU A 1 82 ? 4.742 3.129 -10.265 1.00 98.12 82 LEU A C 1
ATOM 626 O O . LEU A 1 82 ? 4.428 3.795 -9.282 1.00 98.12 82 LEU A O 1
ATOM 630 N N . THR A 1 83 ? 3.819 2.657 -11.107 1.00 97.88 83 THR A N 1
ATOM 631 C CA . THR A 1 83 ? 2.371 2.823 -10.895 1.00 97.88 83 THR A CA 1
ATOM 632 C C . THR A 1 83 ? 1.838 1.920 -9.778 1.00 97.88 83 THR A C 1
ATOM 634 O O . THR A 1 83 ? 0.876 2.278 -9.092 1.00 97.88 83 THR A O 1
ATOM 637 N N . TYR A 1 84 ? 2.409 0.727 -9.610 1.00 96.06 84 TYR A N 1
ATOM 638 C CA . TYR A 1 84 ? 1.939 -0.264 -8.643 1.00 96.06 84 TYR A CA 1
ATOM 639 C C . TYR A 1 84 ? 2.448 -0.004 -7.220 1.00 96.06 84 TYR A C 1
ATOM 641 O O . TYR A 1 84 ? 1.663 -0.091 -6.276 1.00 96.06 84 TYR A O 1
ATOM 649 N N . ALA A 1 85 ? 3.723 0.362 -7.058 1.00 97.06 85 ALA A N 1
ATOM 650 C CA . ALA A 1 85 ? 4.353 0.591 -5.755 1.00 97.06 85 ALA A CA 1
ATOM 651 C C . ALA A 1 85 ? 3.550 1.505 -4.797 1.00 97.06 85 ALA A C 1
ATOM 653 O O . ALA A 1 85 ? 3.299 1.084 -3.664 1.00 97.06 85 ALA A O 1
ATOM 654 N N . PRO A 1 86 ? 3.077 2.706 -5.199 1.00 96.62 86 PRO A N 1
ATOM 655 C CA . PRO A 1 86 ? 2.306 3.565 -4.299 1.00 96.62 86 PRO A CA 1
ATOM 656 C C . PRO A 1 86 ? 0.956 2.955 -3.901 1.00 96.62 86 PRO A C 1
ATOM 658 O O . PRO A 1 86 ? 0.533 3.139 -2.764 1.00 96.62 86 PRO A O 1
ATOM 661 N N . LYS A 1 87 ? 0.310 2.185 -4.788 1.00 95.56 87 LYS A N 1
ATOM 662 C CA . LYS A 1 87 ? -0.964 1.507 -4.488 1.00 95.56 87 LYS A CA 1
ATOM 663 C C . LYS A 1 87 ? -0.781 0.394 -3.462 1.00 95.56 87 LYS A C 1
ATOM 665 O O . LYS A 1 87 ? -1.614 0.237 -2.577 1.00 95.56 87 LYS A O 1
ATOM 670 N N . LEU A 1 88 ? 0.313 -0.365 -3.567 1.00 93.62 88 LEU A N 1
ATOM 671 C CA . LEU A 1 88 ? 0.654 -1.374 -2.564 1.00 93.62 88 LEU A CA 1
ATOM 672 C C . LEU A 1 88 ? 0.915 -0.719 -1.203 1.00 93.62 88 LEU A C 1
ATOM 674 O O . LEU A 1 88 ? 0.389 -1.181 -0.198 1.00 93.62 88 LEU A O 1
ATOM 678 N N . ARG A 1 89 ? 1.672 0.384 -1.179 1.00 95.12 89 ARG A N 1
ATOM 679 C CA . ARG A 1 89 ? 1.964 1.136 0.050 1.00 95.12 89 ARG A CA 1
ATOM 680 C C . ARG A 1 89 ? 0.695 1.684 0.714 1.00 95.12 89 ARG A C 1
ATOM 682 O O . ARG A 1 89 ? 0.574 1.641 1.934 1.00 95.12 89 ARG A O 1
ATOM 689 N N . GLU A 1 90 ? -0.249 2.187 -0.079 1.00 93.88 90 GLU A N 1
ATOM 690 C CA . GLU A 1 90 ? -1.555 2.640 0.411 1.00 93.88 90 GLU A CA 1
ATOM 691 C C . GLU A 1 90 ? -2.351 1.486 1.030 1.00 93.88 90 GLU A C 1
ATOM 693 O O . GLU A 1 90 ? -2.771 1.597 2.181 1.00 93.88 90 GLU A O 1
ATOM 698 N N . ALA A 1 91 ? -2.461 0.359 0.318 1.00 89.50 91 ALA A N 1
ATOM 699 C CA . ALA A 1 91 ? -3.161 -0.831 0.797 1.00 89.50 91 ALA A CA 1
ATOM 700 C C . ALA A 1 91 ? -2.546 -1.399 2.089 1.00 89.50 91 ALA A C 1
ATOM 702 O O . ALA A 1 91 ? -3.277 -1.736 3.017 1.00 89.50 91 ALA A O 1
ATOM 703 N N . GLN A 1 92 ? -1.212 -1.447 2.182 1.00 90.56 92 GLN A N 1
ATOM 704 C CA . GLN A 1 92 ? -0.495 -1.821 3.409 1.00 90.56 92 GLN A CA 1
ATOM 705 C C . GLN A 1 92 ? -0.838 -0.879 4.567 1.00 90.56 92 GLN A C 1
ATOM 707 O O . GLN A 1 92 ? -1.184 -1.325 5.658 1.00 90.56 92 GLN A O 1
ATOM 712 N N . GLY A 1 93 ? -0.835 0.433 4.319 1.00 90.50 93 GLY A N 1
ATOM 713 C CA . GLY A 1 93 ? -1.209 1.413 5.334 1.00 90.50 93 GLY A CA 1
ATOM 714 C C . GLY A 1 93 ? -2.675 1.315 5.775 1.00 90.50 93 GLY A C 1
ATOM 715 O O . GLY A 1 93 ? -2.971 1.556 6.946 1.00 90.50 93 GLY A O 1
ATOM 716 N N . ASP A 1 94 ? -3.601 1.000 4.866 1.00 88.50 94 ASP A N 1
ATOM 717 C CA . ASP A 1 94 ? -5.008 0.751 5.204 1.00 88.50 94 ASP A CA 1
ATOM 718 C C . ASP A 1 94 ? -5.168 -0.495 6.076 1.00 88.50 94 ASP A C 1
ATOM 720 O O . ASP A 1 94 ? -5.821 -0.416 7.121 1.00 88.50 94 ASP A O 1
ATOM 724 N N . ALA A 1 95 ? -4.508 -1.592 5.702 1.00 87.06 95 ALA A N 1
ATOM 725 C CA . ALA A 1 95 ? -4.494 -2.833 6.467 1.00 87.06 95 ALA A CA 1
ATOM 726 C C . ALA A 1 95 ? -3.954 -2.631 7.891 1.00 87.06 95 ALA A C 1
ATOM 728 O O . ALA A 1 95 ? -4.605 -3.031 8.858 1.00 87.06 95 ALA A O 1
ATOM 729 N N . ASP A 1 96 ? -2.823 -1.938 8.047 1.00 88.00 96 ASP A N 1
ATOM 730 C CA . ASP A 1 96 ? -2.244 -1.634 9.362 1.00 88.00 96 ASP A CA 1
ATOM 731 C C . ASP A 1 96 ? -3.208 -0.820 10.235 1.00 88.00 96 ASP A C 1
ATOM 733 O O . ASP A 1 96 ? -3.376 -1.075 11.433 1.00 88.00 96 ASP A O 1
ATOM 737 N N . ARG A 1 97 ? -3.884 0.173 9.644 1.00 88.12 97 ARG A N 1
ATOM 738 C CA . ARG A 1 97 ? -4.892 0.968 10.358 1.00 88.12 97 ARG A CA 1
ATOM 739 C C . ARG A 1 97 ? -6.095 0.122 10.762 1.00 88.12 97 ARG A C 1
ATOM 741 O O . ARG A 1 97 ? -6.613 0.315 11.860 1.00 88.12 97 ARG A O 1
ATOM 748 N N . ALA A 1 98 ? -6.569 -0.762 9.891 1.00 87.19 98 ALA A N 1
ATOM 749 C CA . ALA A 1 98 ? -7.687 -1.649 10.193 1.00 87.19 98 ALA A CA 1
ATOM 750 C C . ALA A 1 98 ? -7.329 -2.642 11.309 1.00 87.19 98 ALA A C 1
ATOM 752 O O . ALA A 1 98 ? -8.092 -2.788 12.264 1.00 87.19 98 ALA A O 1
ATOM 753 N N . LEU A 1 99 ? -6.126 -3.221 11.261 1.00 87.06 99 LEU A N 1
ATOM 754 C CA . LEU A 1 99 ? -5.607 -4.108 12.299 1.00 87.06 99 LEU A CA 1
ATOM 755 C C . LEU A 1 99 ? -5.541 -3.413 13.664 1.00 87.06 99 LEU A C 1
ATOM 757 O O . LEU A 1 99 ? -6.029 -3.962 14.651 1.00 87.06 99 LEU A O 1
ATOM 761 N N . ASN A 1 100 ? -5.000 -2.193 13.723 1.00 89.12 100 ASN A N 1
ATOM 762 C CA . ASN A 1 100 ? -4.946 -1.423 14.969 1.00 89.12 100 ASN A CA 1
ATOM 763 C C . ASN A 1 100 ? -6.349 -1.143 15.528 1.00 89.12 100 ASN A C 1
ATOM 765 O O . ASN A 1 100 ? -6.590 -1.378 16.710 1.00 89.12 100 ASN A O 1
ATOM 769 N N . ARG A 1 101 ? -7.304 -0.744 14.675 1.00 88.25 101 ARG A N 1
ATOM 770 C CA . ARG A 1 101 ? -8.704 -0.549 15.096 1.00 88.25 101 ARG A CA 1
ATOM 771 C C . ARG A 1 101 ? -9.340 -1.835 15.620 1.00 88.25 101 ARG A C 1
ATOM 773 O O . ARG A 1 101 ? -10.101 -1.785 16.579 1.00 88.25 101 ARG A O 1
ATOM 780 N N . ALA A 1 102 ? -9.040 -2.982 15.011 1.00 86.75 102 ALA A N 1
ATOM 781 C CA . ALA A 1 102 ? -9.562 -4.268 15.462 1.00 86.75 102 ALA A CA 1
ATOM 782 C C . ALA A 1 102 ? -8.973 -4.681 16.822 1.00 86.75 102 ALA A C 1
ATOM 784 O O . ALA A 1 102 ? -9.689 -5.239 17.655 1.00 86.75 102 ALA A O 1
ATOM 785 N N . ILE A 1 103 ? -7.691 -4.385 17.069 1.00 89.50 103 ILE A N 1
ATOM 786 C CA . ILE A 1 103 ? -7.045 -4.602 18.372 1.00 89.50 103 ILE A CA 1
ATOM 787 C C . ILE A 1 103 ? -7.711 -3.729 19.442 1.00 89.50 103 ILE A C 1
ATOM 789 O O . ILE A 1 103 ? -8.169 -4.268 20.449 1.00 89.50 103 ILE A O 1
ATOM 793 N N . GLU A 1 104 ? -7.843 -2.424 19.194 1.00 90.00 104 GLU A N 1
ATOM 794 C CA . GLU A 1 104 ? -8.502 -1.481 20.110 1.00 90.00 104 GLU A CA 1
ATOM 795 C C . GLU A 1 104 ? -9.950 -1.904 20.409 1.00 90.00 104 GLU A C 1
ATOM 797 O O . GLU A 1 104 ? -10.340 -2.030 21.570 1.00 90.00 104 GLU A O 1
ATOM 802 N N . ALA A 1 105 ? -10.739 -2.224 19.379 1.00 89.12 105 ALA A N 1
ATOM 803 C CA . ALA A 1 105 ? -12.125 -2.661 19.550 1.00 89.12 105 ALA A CA 1
ATOM 804 C C . ALA A 1 105 ? -12.239 -3.979 20.338 1.00 89.12 105 ALA A C 1
ATOM 806 O O . ALA A 1 105 ? -13.178 -4.173 21.112 1.00 89.12 105 ALA A O 1
ATOM 807 N N . ARG A 1 106 ? -11.272 -4.892 20.185 1.00 91.81 106 ARG A N 1
ATOM 808 C CA . ARG A 1 106 ? -11.225 -6.140 20.956 1.00 91.81 106 ARG A CA 1
ATOM 809 C C . ARG A 1 106 ? -10.898 -5.891 22.432 1.00 91.81 106 ARG A C 1
ATOM 811 O O . ARG A 1 106 ? -11.455 -6.577 23.292 1.00 91.81 106 ARG A O 1
ATOM 818 N N . GLU A 1 107 ? -10.025 -4.935 22.736 1.00 94.56 107 GLU A N 1
ATOM 819 C CA . GLU A 1 107 ? -9.744 -4.512 24.115 1.00 94.56 107 GLU A CA 1
ATOM 820 C C . GLU A 1 107 ? -10.957 -3.822 24.759 1.00 94.56 107 GLU A C 1
ATOM 822 O O . GLU A 1 107 ? -11.304 -4.127 25.908 1.00 94.56 107 GLU A O 1
ATOM 827 N N . GLU A 1 108 ? -11.652 -2.960 24.007 1.00 92.94 108 GLU A N 1
ATOM 828 C CA . GLU A 1 108 ? -12.918 -2.350 24.433 1.00 92.94 108 GLU A CA 1
ATOM 829 C C . GLU A 1 108 ? -13.969 -3.423 24.746 1.00 92.94 108 GLU A C 1
ATOM 831 O O . GLU A 1 108 ? -14.572 -3.403 25.822 1.00 92.94 108 GLU A O 1
ATOM 836 N N . LEU A 1 109 ? -14.140 -4.408 23.855 1.00 94.56 109 LEU A N 1
ATOM 837 C CA . LEU A 1 109 ? -15.071 -5.516 24.060 1.00 94.56 109 LEU A CA 1
ATOM 838 C C . LEU A 1 109 ? -14.723 -6.326 25.313 1.00 94.56 109 LEU A C 1
ATOM 840 O O . LEU A 1 109 ? -15.613 -6.635 26.105 1.00 94.56 109 LEU A O 1
ATOM 844 N N . SER A 1 110 ? -13.442 -6.635 25.529 1.00 95.44 110 SER A N 1
ATOM 845 C CA . SER A 1 110 ? -13.002 -7.356 26.727 1.00 95.44 110 SER A CA 1
ATOM 846 C C . SER A 1 110 ? -13.334 -6.577 28.002 1.00 95.44 110 SER A C 1
ATOM 848 O O . SER A 1 110 ? -13.849 -7.154 28.960 1.00 95.44 110 SER A O 1
ATOM 850 N N . THR A 1 111 ? -13.075 -5.267 28.015 1.00 95.06 111 THR A N 1
ATOM 851 C CA . THR A 1 111 ? -13.411 -4.385 29.143 1.00 95.06 111 THR A CA 1
ATOM 852 C C . THR A 1 111 ? -14.917 -4.358 29.407 1.00 95.06 111 THR A C 1
ATOM 854 O O . THR A 1 111 ? -15.340 -4.510 30.557 1.00 95.06 111 THR A O 1
ATOM 857 N N . ALA A 1 112 ? -15.726 -4.208 28.355 1.00 92.50 112 ALA A N 1
ATOM 858 C CA . ALA A 1 112 ? -17.183 -4.186 28.454 1.00 92.50 112 ALA A CA 1
ATOM 859 C C . ALA A 1 112 ? -17.738 -5.522 28.975 1.00 92.50 112 ALA A C 1
ATOM 861 O O . ALA A 1 112 ? -18.608 -5.532 29.842 1.00 92.50 112 ALA A O 1
ATOM 862 N N . GLN A 1 113 ? -17.186 -6.653 28.527 1.00 95.81 113 GLN A N 1
ATOM 863 C CA . GLN A 1 113 ? -17.568 -7.979 29.020 1.00 95.81 113 GLN A CA 1
ATOM 864 C C . GLN A 1 113 ? -17.244 -8.159 30.507 1.00 95.81 113 GLN A C 1
ATOM 866 O O . GLN A 1 113 ? -18.092 -8.634 31.258 1.00 95.81 113 GLN A O 1
ATOM 871 N N . SER A 1 114 ? -16.058 -7.734 30.955 1.00 97.19 114 SER A N 1
ATOM 872 C CA . SER A 1 114 ? -15.704 -7.776 32.380 1.00 97.19 114 SER A CA 1
ATOM 873 C C . SER A 1 114 ? -16.564 -6.842 33.234 1.00 97.19 114 SER A C 1
ATOM 875 O O . SER A 1 114 ? -16.785 -7.116 34.413 1.00 97.19 114 SER A O 1
ATOM 877 N N . TRP A 1 115 ? -17.032 -5.719 32.682 1.00 95.94 115 TRP A N 1
ATOM 878 C CA . TRP A 1 115 ? -18.013 -4.880 33.366 1.00 95.94 115 TRP A CA 1
ATOM 879 C C . TRP A 1 115 ? -19.373 -5.566 33.450 1.00 95.94 115 TRP A C 1
ATOM 881 O O . TRP A 1 115 ? -19.910 -5.645 34.549 1.00 95.94 115 TRP A O 1
ATOM 891 N N . LEU A 1 116 ? -19.874 -6.138 32.354 1.00 96.50 116 LEU A N 1
ATOM 892 C CA . LEU A 1 116 ? -21.136 -6.877 32.346 1.00 96.50 116 LEU A CA 1
ATOM 893 C C . LEU A 1 116 ? -21.141 -8.027 33.361 1.00 96.50 116 LEU A C 1
ATOM 895 O O . LEU A 1 116 ? -22.133 -8.220 34.061 1.00 96.50 116 LEU A O 1
ATOM 899 N N . GLU A 1 117 ? -20.037 -8.764 33.482 1.00 96.56 117 GLU A N 1
ATOM 900 C CA . GLU A 1 117 ? -19.890 -9.829 34.479 1.00 96.56 117 GLU A CA 1
ATOM 901 C C . GLU A 1 117 ? -19.999 -9.282 35.914 1.00 96.56 117 GLU A C 1
ATOM 903 O O . GLU A 1 117 ? -20.773 -9.799 36.721 1.00 96.56 117 GLU A O 1
ATOM 908 N N . ARG A 1 118 ? -19.309 -8.171 36.216 1.00 96.44 118 ARG A N 1
ATOM 909 C CA . ARG A 1 118 ? -19.399 -7.492 37.523 1.00 96.44 118 ARG A CA 1
ATOM 910 C C . ARG A 1 118 ? -20.790 -6.920 37.807 1.00 96.44 118 ARG A C 1
ATOM 912 O O . ARG A 1 118 ? -21.276 -7.055 38.928 1.00 96.44 118 ARG A O 1
ATOM 919 N N . ALA A 1 119 ? -21.424 -6.299 36.815 1.00 92.62 119 ALA A N 1
ATOM 920 C CA . ALA A 1 119 ? -22.769 -5.738 36.928 1.00 92.62 119 ALA A CA 1
ATOM 921 C C . ALA A 1 119 ? -23.809 -6.844 37.161 1.00 92.62 119 ALA A C 1
ATOM 923 O O . ALA A 1 119 ? -24.694 -6.704 38.000 1.00 92.62 119 ALA A O 1
ATOM 924 N N . THR A 1 120 ? -23.652 -7.984 36.480 1.00 95.00 120 THR A N 1
ATOM 925 C CA . THR A 1 120 ? -24.500 -9.170 36.672 1.00 95.00 120 THR A CA 1
ATOM 926 C C . THR A 1 120 ? -24.357 -9.725 38.086 1.00 95.00 120 THR A C 1
ATOM 928 O O . THR A 1 120 ? -25.371 -9.904 38.751 1.00 95.00 120 THR A O 1
ATOM 931 N N . SER A 1 121 ? -23.127 -9.901 38.582 1.00 95.94 121 SER A N 1
ATOM 932 C CA . SER A 1 121 ? -22.885 -10.327 39.971 1.00 95.94 121 SER A CA 1
ATOM 933 C C . SER A 1 121 ? -23.478 -9.342 40.984 1.00 95.94 121 SER A C 1
ATOM 935 O O . SER A 1 121 ? -24.104 -9.759 41.949 1.00 95.94 121 SER A O 1
ATOM 937 N N . THR A 1 122 ? -23.336 -8.034 40.748 1.00 93.94 122 THR A N 1
ATOM 938 C CA . THR A 1 122 ? -23.898 -6.999 41.634 1.00 93.94 122 THR A CA 1
ATOM 939 C C . THR A 1 122 ? -25.428 -7.049 41.650 1.00 93.94 122 THR A C 1
ATOM 941 O O . THR A 1 122 ? -26.040 -6.873 42.702 1.00 93.94 122 THR A O 1
ATOM 944 N N . LEU A 1 123 ? -26.057 -7.301 40.498 1.00 93.62 123 LEU A N 1
ATOM 945 C CA . LEU A 1 123 ? -27.504 -7.477 40.403 1.00 93.62 123 LEU A CA 1
ATOM 946 C C . LEU A 1 123 ? -27.974 -8.745 41.127 1.00 93.62 123 LEU A C 1
ATOM 948 O O . LEU A 1 123 ? -29.001 -8.701 41.801 1.00 93.62 123 LEU A O 1
ATOM 952 N N . GLU A 1 124 ? -27.245 -9.855 41.001 1.00 93.19 124 GLU A N 1
ATOM 953 C CA . GLU A 1 124 ? -27.532 -11.101 41.725 1.00 93.19 124 GLU A CA 1
ATOM 954 C C . GLU A 1 124 ? -27.473 -10.875 43.244 1.00 93.19 124 GLU A C 1
ATOM 956 O O . GLU A 1 124 ? -28.459 -11.148 43.932 1.00 93.19 124 GLU A O 1
ATOM 961 N N . ASP A 1 125 ? -26.394 -10.259 43.739 1.00 91.69 125 ASP A N 1
ATOM 962 C CA . ASP A 1 125 ? -26.224 -9.911 45.157 1.00 91.69 125 ASP A CA 1
ATOM 963 C C . ASP A 1 125 ? -27.340 -8.972 45.656 1.00 91.69 125 ASP A C 1
ATOM 965 O O . ASP A 1 125 ? -27.901 -9.163 46.738 1.00 91.69 125 ASP A O 1
ATOM 969 N N . ALA A 1 126 ? -27.698 -7.950 44.868 1.00 88.69 126 ALA A N 1
ATOM 970 C CA . ALA A 1 126 ? -28.764 -7.007 45.210 1.00 88.69 126 ALA A CA 1
ATOM 971 C C . ALA A 1 126 ? -30.152 -7.667 45.214 1.00 88.69 126 ALA A C 1
ATOM 973 O O . ALA A 1 126 ? -31.004 -7.300 46.026 1.00 88.69 126 ALA A O 1
ATOM 974 N N . THR A 1 127 ? -30.379 -8.640 44.327 1.00 88.69 127 THR A N 1
ATOM 975 C CA . THR A 1 127 ? -31.624 -9.417 44.268 1.00 88.69 127 THR A CA 1
ATOM 976 C C . THR A 1 127 ? -31.758 -10.305 45.503 1.00 88.69 127 THR A C 1
ATOM 978 O O . THR A 1 127 ? -32.807 -10.290 46.141 1.00 88.69 127 THR A O 1
ATOM 981 N N . GLU A 1 128 ? -30.690 -11.004 45.899 1.00 86.75 128 GLU A N 1
ATOM 982 C CA . GLU A 1 128 ? -30.672 -11.811 47.128 1.00 86.75 128 GLU A CA 1
ATOM 983 C C . GLU A 1 128 ? -30.877 -10.935 48.377 1.00 86.75 128 GLU A C 1
ATOM 985 O O . GLU A 1 128 ? -31.671 -11.265 49.261 1.00 86.75 128 GLU A O 1
ATOM 990 N N . ALA A 1 129 ? -30.237 -9.763 48.428 1.00 83.38 129 ALA A N 1
ATOM 991 C CA . ALA A 1 129 ? -30.397 -8.807 49.523 1.00 83.38 129 ALA A CA 1
ATOM 992 C C . ALA A 1 129 ? -31.795 -8.163 49.590 1.00 83.38 129 ALA A C 1
ATOM 994 O O . ALA A 1 129 ? -32.184 -7.693 50.661 1.00 83.38 129 ALA A O 1
ATOM 995 N N . ALA A 1 130 ? -32.542 -8.129 48.479 1.00 78.38 130 ALA A N 1
ATOM 996 C CA . ALA A 1 130 ? -33.934 -7.669 48.411 1.00 78.38 130 ALA A CA 1
ATOM 997 C C . ALA A 1 130 ? -34.945 -8.660 48.991 1.00 78.38 130 ALA A C 1
ATOM 999 O O . ALA A 1 130 ? -36.090 -8.282 49.250 1.00 78.38 130 ALA A O 1
ATOM 1000 N N . GLU A 1 131 ? -34.515 -9.889 49.260 1.00 69.06 131 GLU A N 1
ATOM 1001 C CA . GLU A 1 131 ? -35.344 -10.972 49.770 1.00 69.06 131 GLU A CA 1
ATOM 1002 C C . GLU A 1 131 ? -35.184 -11.233 51.310 1.00 69.06 131 GLU A C 1
ATOM 1004 O O . GLU A 1 131 ? -34.813 -12.338 51.700 1.00 69.06 131 GLU A O 1
ATOM 1009 N N . PRO A 1 132 ? -35.422 -10.262 52.244 1.00 66.31 132 PRO A N 1
ATOM 1010 C CA . PRO A 1 132 ? -35.710 -10.575 53.672 1.00 66.31 132 PRO A CA 1
ATOM 1011 C C . PRO A 1 132 ? -36.797 -9.687 54.378 1.00 66.31 132 PRO A C 1
ATOM 1013 O O . PRO A 1 132 ? -37.282 -8.717 53.797 1.00 66.31 132 PRO A O 1
ATOM 1016 N N . PRO A 1 133 ? -37.249 -10.018 55.621 1.00 58.75 133 PRO A N 1
ATOM 1017 C CA . PRO A 1 133 ? -38.604 -9.725 56.130 1.00 58.75 133 PRO A CA 1
ATOM 1018 C C . PRO A 1 133 ? -38.830 -8.336 56.783 1.00 58.75 133 PRO A C 1
ATOM 1020 O O . PRO A 1 133 ? -37.982 -7.825 57.499 1.00 58.75 133 PRO A O 1
ATOM 1023 N N . ASP A 1 134 ? -40.038 -7.792 56.572 1.00 56.53 134 ASP A N 1
ATOM 1024 C CA . ASP A 1 134 ? -40.859 -6.837 57.367 1.00 56.53 134 ASP A CA 1
ATOM 1025 C C . ASP A 1 134 ? -40.242 -5.578 58.045 1.00 56.53 134 ASP A C 1
ATOM 1027 O O . ASP A 1 134 ? -40.894 -4.969 58.894 1.00 56.53 134 ASP A O 1
ATOM 1031 N N . GLU A 1 135 ? -39.043 -5.110 57.674 1.00 57.97 135 GLU A N 1
ATOM 1032 C CA . GLU A 1 135 ? -38.494 -3.822 58.155 1.00 57.97 135 GLU A CA 1
ATOM 1033 C C . GLU A 1 135 ? -38.441 -2.749 57.042 1.00 57.97 135 GLU A C 1
ATOM 1035 O O . GLU A 1 135 ? -37.631 -2.784 56.115 1.00 57.97 135 GLU A O 1
ATOM 1040 N N . GLY A 1 136 ? -39.343 -1.761 57.121 1.00 62.69 136 GLY A N 1
ATOM 1041 C CA . GLY A 1 136 ? -39.662 -0.840 56.017 1.00 62.69 136 GLY A CA 1
ATOM 1042 C C . GLY A 1 136 ? -38.583 0.173 55.593 1.00 62.69 136 GLY A C 1
ATOM 1043 O O . GLY A 1 136 ? -38.663 0.681 54.474 1.00 62.69 136 GLY A O 1
ATOM 1044 N N . GLU A 1 137 ? -37.588 0.474 56.434 1.00 60.47 137 GLU A N 1
ATOM 1045 C CA . GLU A 1 137 ? -36.510 1.429 56.103 1.00 60.47 137 GLU A CA 1
ATOM 1046 C C . GLU A 1 137 ? -35.362 0.748 55.337 1.00 60.47 137 GLU A C 1
ATOM 1048 O O . GLU A 1 137 ? -34.941 1.250 54.293 1.00 60.47 137 GLU A O 1
ATOM 1053 N N . VAL A 1 138 ? -34.969 -0.467 55.748 1.00 64.38 138 VAL A N 1
ATOM 1054 C CA . VAL A 1 138 ? -34.058 -1.345 54.984 1.00 64.38 138 VAL A CA 1
ATOM 1055 C C . VAL A 1 138 ? -34.640 -1.628 53.593 1.00 64.38 138 VAL A C 1
ATOM 1057 O O . VAL A 1 138 ? -33.928 -1.596 52.592 1.00 64.38 138 VAL A O 1
ATOM 1060 N N . ALA A 1 139 ? -35.965 -1.771 53.491 1.00 72.06 139 ALA A N 1
ATOM 1061 C CA . ALA A 1 139 ? -36.648 -2.014 52.223 1.00 72.06 139 ALA A CA 1
ATOM 1062 C C . ALA A 1 139 ? -36.539 -0.866 51.196 1.00 72.06 139 ALA A C 1
ATOM 1064 O O . ALA A 1 139 ? -36.739 -1.100 50.003 1.00 72.06 139 ALA A O 1
ATOM 1065 N N . ALA A 1 140 ? -36.300 0.387 51.603 1.00 78.06 140 ALA A N 1
ATOM 1066 C CA . ALA A 1 140 ? -36.159 1.508 50.662 1.00 78.06 140 ALA A CA 1
ATOM 1067 C C . ALA A 1 140 ? -34.739 1.597 50.081 1.00 78.06 140 ALA A C 1
ATOM 1069 O O . ALA A 1 140 ? -34.590 1.731 48.865 1.00 78.06 140 ALA A O 1
ATOM 1070 N N . GLU A 1 141 ? -33.720 1.467 50.935 1.00 79.12 141 GLU A N 1
ATOM 1071 C CA . GLU A 1 141 ? -32.303 1.419 50.544 1.00 79.12 141 GLU A CA 1
ATOM 1072 C C . GLU A 1 141 ? -32.049 0.245 49.587 1.00 79.12 141 GLU A C 1
ATOM 1074 O O . GLU A 1 141 ? -31.469 0.418 48.517 1.00 79.12 141 GLU A O 1
ATOM 1079 N N . VAL A 1 142 ? -32.580 -0.935 49.922 1.00 83.38 142 VAL A N 1
ATOM 1080 C CA . VAL A 1 142 ? -32.404 -2.149 49.119 1.00 83.38 142 VAL A CA 1
ATOM 1081 C C . VAL A 1 142 ? -33.124 -2.060 47.769 1.00 83.38 142 VAL A C 1
ATOM 1083 O O . VAL A 1 142 ? -32.548 -2.411 46.743 1.00 83.38 142 VAL A O 1
ATOM 1086 N N . ARG A 1 143 ? -34.346 -1.504 47.718 1.00 84.06 143 ARG A N 1
ATOM 1087 C CA . ARG A 1 143 ? -35.034 -1.246 46.435 1.00 84.06 143 ARG A CA 1
ATOM 1088 C C . ARG A 1 143 ? -34.261 -0.279 45.543 1.00 84.06 143 ARG A C 1
ATOM 1090 O O . ARG A 1 143 ? -34.255 -0.448 44.323 1.00 84.06 143 ARG A O 1
ATOM 1097 N N . ARG A 1 144 ? -33.625 0.735 46.135 1.00 87.19 144 ARG A N 1
ATOM 1098 C CA . ARG A 1 144 ? -32.773 1.666 45.393 1.00 87.19 144 ARG A CA 1
ATOM 1099 C C . ARG A 1 144 ? -31.538 0.953 44.844 1.00 87.19 144 ARG A C 1
ATOM 1101 O O . ARG A 1 144 ? -31.281 1.076 43.654 1.00 87.19 144 ARG A O 1
ATOM 1108 N N . ALA A 1 145 ? -30.845 0.175 45.676 1.00 86.19 145 ALA A N 1
ATOM 1109 C CA . ALA A 1 145 ? -29.682 -0.605 45.258 1.00 86.19 145 ALA A CA 1
ATOM 1110 C C . ALA A 1 145 ? -30.015 -1.575 44.110 1.00 86.19 145 ALA A C 1
ATOM 1112 O O . ALA A 1 145 ? -29.267 -1.644 43.140 1.00 86.19 145 ALA A O 1
ATOM 1113 N N . LEU A 1 146 ? -31.168 -2.252 44.172 1.00 88.81 146 LEU A N 1
ATOM 1114 C CA . LEU A 1 146 ? -31.650 -3.114 43.089 1.00 88.81 146 LEU A CA 1
ATOM 1115 C C . LEU A 1 146 ? -31.881 -2.328 41.789 1.00 88.81 146 LEU A C 1
ATOM 1117 O O . LEU A 1 146 ? -31.403 -2.734 40.736 1.00 88.81 146 LEU A O 1
ATOM 1121 N N . THR A 1 147 ? -32.553 -1.175 41.867 1.00 90.81 147 THR A N 1
ATOM 1122 C CA . THR A 1 147 ? -32.809 -0.318 40.692 1.00 90.81 147 THR A CA 1
ATOM 1123 C C . THR A 1 147 ? -31.503 0.184 40.066 1.00 90.81 147 THR A C 1
ATOM 1125 O O . THR A 1 147 ? -31.365 0.214 38.842 1.00 90.81 147 THR A O 1
ATOM 1128 N N . ASP A 1 148 ? -30.536 0.578 40.899 1.00 91.31 148 ASP A N 1
ATOM 1129 C CA . ASP A 1 148 ? -29.222 1.040 40.449 1.00 91.31 148 ASP A CA 1
ATOM 1130 C C . ASP A 1 148 ? -28.429 -0.112 39.790 1.00 91.31 148 ASP A C 1
ATOM 1132 O O . ASP A 1 148 ? -27.803 0.101 38.751 1.00 91.31 148 ASP A O 1
ATOM 1136 N N . ALA A 1 149 ? -28.511 -1.339 40.321 1.00 89.12 149 ALA A N 1
ATOM 1137 C CA . ALA A 1 149 ? -27.868 -2.525 39.744 1.00 89.12 149 ALA A CA 1
ATOM 1138 C C . ALA A 1 149 ? -28.515 -2.985 38.421 1.00 89.12 149 ALA A C 1
ATOM 1140 O O . ALA A 1 149 ? -27.806 -3.343 37.480 1.00 89.12 149 ALA A O 1
ATOM 1141 N N . GLU A 1 150 ? -29.848 -2.940 38.309 1.00 91.25 150 GLU A N 1
ATOM 1142 C CA . GLU A 1 150 ? -30.563 -3.213 37.051 1.00 91.25 150 GLU A CA 1
ATOM 1143 C C . GLU A 1 150 ? -30.137 -2.233 35.954 1.00 91.25 150 GLU A C 1
ATOM 1145 O O . GLU A 1 150 ? -29.903 -2.629 34.808 1.00 91.25 150 GLU A O 1
ATOM 1150 N N . ARG A 1 151 ? -29.995 -0.954 36.321 1.00 94.56 151 ARG A N 1
ATOM 1151 C CA . ARG A 1 151 ? -29.500 0.083 35.420 1.00 94.56 151 ARG A CA 1
ATOM 1152 C C . ARG A 1 151 ? -28.058 -0.187 34.987 1.00 94.56 151 ARG A C 1
ATOM 1154 O O . ARG A 1 151 ? -27.796 -0.161 33.789 1.00 94.56 151 ARG A O 1
ATOM 1161 N N . ASP A 1 152 ? -27.156 -0.474 35.928 1.00 91.06 152 ASP A N 1
ATOM 1162 C CA . ASP A 1 152 ? -25.742 -0.749 35.623 1.00 91.06 152 ASP A CA 1
ATOM 1163 C C . ASP A 1 152 ? -25.591 -1.952 34.681 1.00 91.06 152 ASP A C 1
ATOM 1165 O O . ASP A 1 152 ? -24.841 -1.890 33.707 1.00 91.06 152 ASP A O 1
ATOM 1169 N N . LYS A 1 153 ? -26.374 -3.020 34.895 1.00 92.00 153 LYS A N 1
ATOM 1170 C CA . LYS A 1 153 ? -26.405 -4.165 33.977 1.00 92.00 153 LYS A CA 1
ATOM 1171 C C . LYS A 1 153 ? -26.874 -3.765 32.574 1.00 92.00 153 LYS A C 1
ATOM 1173 O O . LYS A 1 153 ? -26.242 -4.166 31.600 1.00 92.00 153 LYS A O 1
ATOM 1178 N N . GLY A 1 154 ? -27.953 -2.988 32.457 1.00 93.56 154 GLY A N 1
ATOM 1179 C CA . GLY A 1 154 ? -28.455 -2.527 31.155 1.00 93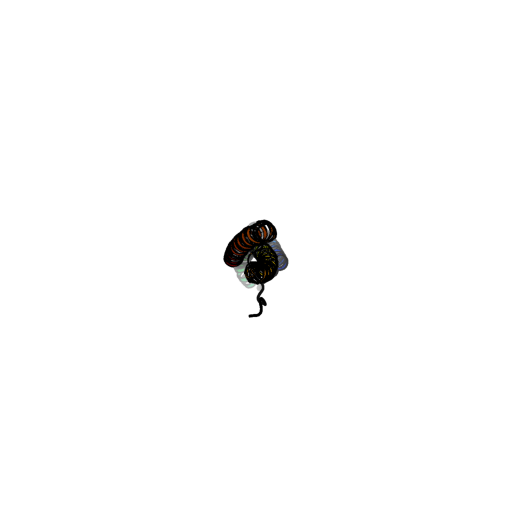.56 154 GLY A CA 1
ATOM 1180 C C . GLY A 1 154 ? -27.454 -1.636 30.407 1.00 93.56 154 GLY A C 1
ATOM 1181 O O . GLY A 1 154 ? -27.256 -1.790 29.196 1.00 93.56 154 GLY A O 1
ATOM 1182 N N . ASP A 1 155 ? -26.768 -0.750 31.132 1.00 93.38 155 ASP A N 1
ATOM 1183 C CA . ASP A 1 155 ? -25.705 0.091 30.577 1.00 93.38 155 ASP A CA 1
ATOM 1184 C C . ASP A 1 155 ? -24.512 -0.783 30.111 1.00 93.38 155 ASP A C 1
ATOM 1186 O O . ASP A 1 155 ? -23.965 -0.566 29.023 1.00 93.38 155 ASP A O 1
ATOM 1190 N N . ALA A 1 156 ? -24.166 -1.838 30.860 1.00 87.31 156 ALA A N 1
ATOM 1191 C CA . ALA A 1 156 ? -23.115 -2.788 30.491 1.00 87.31 156 ALA A CA 1
ATOM 1192 C C . ALA A 1 156 ? -23.464 -3.657 29.266 1.00 87.31 156 ALA A C 1
ATOM 1194 O O . ALA A 1 156 ? -22.609 -3.880 28.404 1.00 87.31 156 ALA A O 1
ATOM 1195 N N . GLU A 1 157 ? -24.709 -4.129 29.142 1.00 92.81 157 GLU A N 1
ATOM 1196 C CA . GLU A 1 157 ? -25.190 -4.870 27.960 1.00 92.81 157 GLU A CA 1
ATOM 1197 C C . GLU A 1 157 ? -25.125 -4.010 26.689 1.00 92.81 157 GLU A C 1
ATOM 1199 O O . GLU A 1 157 ? -24.711 -4.486 25.623 1.00 92.81 157 GLU A O 1
ATOM 1204 N N . THR A 1 158 ? -25.475 -2.727 26.817 1.00 95.50 158 THR A N 1
ATOM 1205 C CA . THR A 1 158 ? -25.364 -1.745 25.729 1.00 95.50 158 THR A CA 1
ATOM 1206 C C . THR A 1 158 ? -23.904 -1.571 25.314 1.00 95.50 158 THR A C 1
ATOM 1208 O O . THR A 1 158 ? -23.581 -1.720 24.138 1.00 95.50 158 THR A O 1
ATOM 1211 N N . ALA A 1 159 ? -22.992 -1.385 26.273 1.00 89.62 159 ALA A N 1
ATOM 1212 C CA . ALA A 1 159 ? -21.568 -1.232 25.977 1.00 89.62 159 ALA A CA 1
ATOM 1213 C C . ALA A 1 159 ? -20.946 -2.465 25.300 1.00 89.62 159 ALA A C 1
ATOM 1215 O O . ALA A 1 159 ? -20.107 -2.321 24.409 1.00 89.62 159 ALA A O 1
ATOM 1216 N N . VAL A 1 160 ? -21.359 -3.682 25.677 1.00 92.75 160 VAL A N 1
ATOM 1217 C CA . VAL A 1 160 ? -20.929 -4.910 24.983 1.00 92.75 160 VAL A CA 1
ATOM 1218 C C . VAL A 1 160 ? -21.435 -4.933 23.542 1.00 92.75 160 VAL A C 1
ATOM 1220 O O . VAL A 1 160 ? -20.699 -5.353 22.648 1.00 92.75 160 VAL A O 1
ATOM 1223 N N . THR A 1 161 ? -22.674 -4.503 23.309 1.00 94.38 161 THR A N 1
ATOM 1224 C CA . THR A 1 161 ? -23.259 -4.442 21.963 1.00 94.38 161 THR A CA 1
ATOM 1225 C C . THR A 1 161 ? -22.499 -3.445 21.090 1.00 94.38 161 THR A C 1
ATOM 1227 O O . THR A 1 161 ? -22.000 -3.831 20.034 1.00 94.38 161 THR A O 1
ATOM 1230 N N . ASP A 1 162 ? -22.286 -2.225 21.581 1.00 91.00 162 ASP A N 1
ATOM 1231 C CA . ASP A 1 162 ? -21.546 -1.180 20.867 1.00 91.00 162 ASP A CA 1
ATOM 1232 C C . ASP A 1 162 ? -20.105 -1.613 20.547 1.00 91.00 162 ASP A C 1
ATOM 1234 O O . ASP A 1 162 ? -19.610 -1.420 19.434 1.00 91.00 162 ASP A O 1
ATOM 1238 N N . ALA A 1 163 ? -19.414 -2.237 21.508 1.00 87.38 163 ALA A N 1
ATOM 1239 C CA . ALA A 1 163 ? -18.045 -2.711 21.309 1.00 87.38 163 ALA A CA 1
ATOM 1240 C C . ALA A 1 163 ? -17.962 -3.852 20.279 1.00 87.38 163 ALA A C 1
ATOM 1242 O O . ALA A 1 163 ? -16.997 -3.922 19.513 1.00 87.38 163 ALA A O 1
ATOM 1243 N N . ARG A 1 164 ? -18.977 -4.727 20.214 1.00 91.31 164 ARG A N 1
ATOM 1244 C CA . ARG A 1 164 ? -19.072 -5.761 19.169 1.00 91.31 164 ARG A CA 1
ATOM 1245 C C . ARG A 1 164 ? -19.268 -5.146 17.792 1.00 91.31 164 ARG A C 1
ATOM 1247 O O . ARG A 1 164 ? -18.545 -5.518 16.876 1.00 91.31 164 ARG A O 1
ATOM 1254 N N . GLU A 1 165 ? -20.172 -4.179 17.658 1.00 92.38 165 GLU A N 1
ATOM 1255 C CA . GLU A 1 165 ? -20.394 -3.494 16.380 1.00 92.38 165 GLU A CA 1
ATOM 1256 C C . GLU A 1 165 ? -19.123 -2.791 15.887 1.00 92.38 165 GLU A C 1
ATOM 1258 O O . GLU A 1 165 ? -18.764 -2.904 14.714 1.00 92.38 165 GLU A O 1
ATOM 1263 N N . LYS A 1 166 ? -18.384 -2.122 16.783 1.00 88.25 166 LYS A N 1
ATOM 1264 C CA . LYS A 1 166 ? -17.082 -1.526 16.443 1.00 88.25 166 LYS A CA 1
ATOM 1265 C C . LYS A 1 166 ? -16.068 -2.564 15.970 1.00 88.25 166 LYS A C 1
ATOM 1267 O O . LYS A 1 166 ? -15.343 -2.299 15.011 1.00 88.25 166 LYS A O 1
ATOM 1272 N N . LEU A 1 167 ? -16.004 -3.721 16.629 1.00 89.12 167 LEU A N 1
ATOM 1273 C CA . LEU A 1 167 ? -15.101 -4.802 16.239 1.00 89.12 167 LEU A CA 1
ATOM 1274 C C . LEU A 1 167 ? -15.470 -5.359 14.861 1.00 89.12 167 LEU A C 1
ATOM 1276 O O . LEU A 1 167 ? -14.589 -5.510 14.018 1.00 89.12 167 LEU A O 1
ATOM 1280 N N . ASP A 1 168 ? -16.754 -5.600 14.607 1.00 88.50 168 ASP A N 1
ATOM 1281 C CA . ASP A 1 168 ? -17.237 -6.098 13.317 1.00 88.50 168 ASP A CA 1
ATOM 1282 C C . ASP A 1 168 ? -16.931 -5.106 12.185 1.00 88.50 168 ASP A C 1
ATOM 1284 O O . ASP A 1 168 ? -16.457 -5.503 11.118 1.00 88.50 168 ASP A O 1
ATOM 1288 N N . LEU A 1 169 ? -17.118 -3.805 12.429 1.00 88.00 169 LEU A N 1
ATOM 1289 C CA . LEU A 1 169 ? -16.743 -2.750 11.484 1.00 88.00 169 LEU A CA 1
ATOM 1290 C C . LEU A 1 169 ? -15.231 -2.695 11.246 1.00 88.00 169 LEU A C 1
ATOM 1292 O O . LEU A 1 169 ? -14.801 -2.532 10.107 1.00 88.00 169 LEU A O 1
ATOM 1296 N N . ALA A 1 170 ? -14.419 -2.834 12.296 1.00 83.94 170 ALA A N 1
ATOM 1297 C CA . ALA A 1 170 ? -12.965 -2.834 12.168 1.00 83.94 170 ALA A CA 1
ATOM 1298 C C . ALA A 1 170 ? -12.462 -4.046 11.370 1.00 83.94 170 ALA A C 1
ATOM 1300 O O . ALA A 1 170 ? -11.573 -3.896 10.536 1.00 83.94 170 ALA A O 1
ATOM 1301 N N . ILE A 1 171 ? -13.069 -5.219 11.576 1.00 81.00 171 ILE A N 1
ATOM 1302 C CA . ILE A 1 171 ? -12.775 -6.437 10.813 1.00 81.00 171 ILE A CA 1
ATOM 1303 C C . ILE A 1 171 ? -13.211 -6.290 9.352 1.00 81.00 171 ILE A C 1
ATOM 1305 O O . ILE A 1 171 ? -12.489 -6.724 8.466 1.00 81.00 171 ILE A O 1
ATOM 1309 N N . ALA A 1 172 ? -14.359 -5.667 9.077 1.00 83.38 172 ALA A N 1
ATOM 1310 C CA . ALA A 1 172 ? -14.839 -5.468 7.706 1.00 83.38 172 ALA A CA 1
ATOM 1311 C C . ALA A 1 172 ? -13.962 -4.512 6.873 1.00 83.38 172 ALA A C 1
ATOM 1313 O O . ALA A 1 172 ? -14.081 -4.484 5.648 1.00 83.38 172 ALA A O 1
ATOM 1314 N N . LEU A 1 173 ? -13.125 -3.709 7.535 1.00 76.00 173 LEU A N 1
ATOM 1315 C CA . LEU A 1 173 ? -12.169 -2.791 6.914 1.00 76.00 173 LEU A CA 1
ATOM 1316 C C . LEU A 1 173 ? -10.764 -3.394 6.747 1.00 76.00 173 LEU A C 1
ATOM 1318 O O . LEU A 1 173 ? -9.918 -2.736 6.141 1.00 76.00 173 LEU A O 1
ATOM 1322 N N . ALA A 1 174 ? -10.511 -4.575 7.318 1.00 63.09 174 ALA A N 1
ATOM 1323 C CA . ALA A 1 174 ? -9.238 -5.295 7.257 1.00 63.09 174 ALA A CA 1
ATOM 1324 C C . ALA A 1 174 ? -9.218 -6.296 6.094 1.00 63.09 174 ALA A C 1
ATOM 1326 O O . ALA A 1 174 ? -8.128 -6.467 5.505 1.00 63.09 174 ALA A O 1
#

Foldseek 3Di:
DDPPDLPLDDDLVVLLVLLVVLLVVLVVLVVVLVVLVVCVVVCVLVPDDDPCSVVVVVVSVVSNVVSVVSSVVSNVSSVVSNVVSVVSVVVSVQSVVLVVQLVVLVVQLVVLVVQLVVLVVQLVVLVVLCPDDDDVVSNVVSVVSNVVSVVSNVVSVVSNVVSVVSNVVSVVSD

Radius of gyration: 37.61 Å; chains: 1; bounding box: 77×30×106 Å

Secondary structure (DSSP, 8-state):
----S-SS-S-HHHHHHHHHHHHHHHHHHHHHHHHHHHHHHTTHHHH--STTHHHHHHHHHHHHHHHHHHHHHHHHHHHHHHHHHHHHHHHHHHHHHHHHHHHHHHHHHHHHHHHHHHHHHHHHHHHHHT---S-TTHHHHHHHHHHHHHHHHHHHHHHHHHHHHHHHHHHHT-

Sequence (174 aa):
MEMSSDPAPGDPDRIERLGNELDEFAEDVFTALGKVRAMGEEGALASFVGESAEAYRDRFDKLPPDLDKLHTSYDLAAQALLTYAPKLREAQGDADRALNRAIEAREELSTAQSWLERATSTLEDATEAAEPPDEGEVAAEVRRALTDAERDKGDAETAVTDAREKLDLAIALA

InterPro domains:
  IPR049082 Putative T7SS secretion signal domain [PF21725] (10-168)

Organism: NCBI:txid1485586